Protein AF-A0A822GMY6-F1 (afdb_monomer)

Foldseek 3Di:
DDDQDCVNVVNDDDDDADDVSDQVRDDDKDKADPPDPVCLQVQDWDQDADDPPDPPADDPPRVVCVVPSTDNHIDIDGDRVCRVVVVVVRVD

Radius of gyration: 17.0 Å; Cα contacts (8 Å, |Δi|>4): 80; chains: 1; bounding box: 43×32×35 Å

Mean predicted aligned error: 9.64 Å

Structure (mmCIF, N/CA/C/O backbone):
data_AF-A0A822GMY6-F1
#
_entry.id   AF-A0A822GMY6-F1
#
loop_
_atom_site.group_PDB
_atom_site.id
_atom_site.type_symbol
_atom_site.label_atom_id
_atom_site.label_alt_id
_atom_site.label_comp_id
_atom_site.label_asym_id
_atom_site.label_entity_id
_atom_site.label_seq_id
_atom_site.pdbx_PDB_ins_code
_atom_site.Cartn_x
_atom_site.Cartn_y
_atom_site.Cartn_z
_atom_site.occupancy
_atom_site.B_iso_or_equiv
_atom_site.auth_seq_id
_atom_site.auth_comp_id
_atom_site.auth_asym_id
_atom_site.auth_atom_id
_atom_site.pdbx_PDB_model_num
ATOM 1 N N . TYR A 1 1 ? -13.533 15.669 21.268 1.00 46.44 1 TYR A N 1
ATOM 2 C CA . TYR A 1 1 ? -14.671 16.370 20.638 1.00 46.44 1 TYR A CA 1
ATOM 3 C C . TYR A 1 1 ? -14.986 15.646 19.334 1.00 46.44 1 TYR A C 1
ATOM 5 O O . TYR A 1 1 ? -14.113 15.594 18.477 1.00 46.44 1 TYR A O 1
ATOM 13 N N . LYS A 1 2 ? -16.141 14.981 19.201 1.00 49.75 2 LYS A N 1
ATOM 14 C CA . LYS A 1 2 ? -16.492 14.262 17.963 1.00 49.75 2 LYS A CA 1
ATOM 15 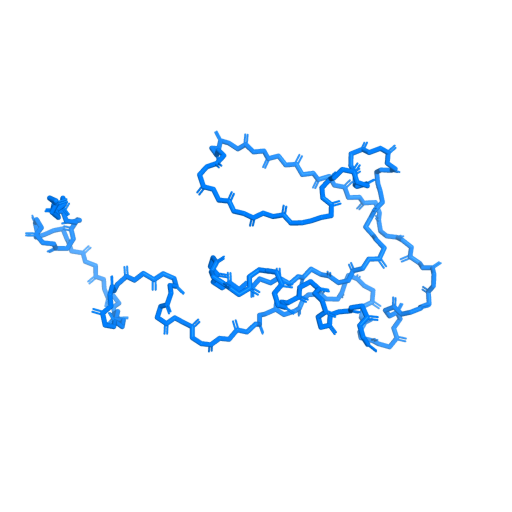C C . LYS A 1 2 ? -17.165 15.261 17.022 1.00 49.75 2 LYS A C 1
ATOM 17 O O . LYS A 1 2 ? -18.254 15.733 17.323 1.00 49.75 2 LYS A O 1
ATOM 22 N N . LYS A 1 3 ? -16.488 15.635 15.934 1.00 73.06 3 LYS A N 1
ATOM 23 C CA . LYS A 1 3 ? -17.061 16.515 14.906 1.00 73.06 3 LYS A CA 1
ATOM 24 C C . LYS A 1 3 ? -18.183 15.757 14.186 1.00 73.06 3 LYS A C 1
ATOM 26 O O . LYS A 1 3 ? -17.996 14.584 13.862 1.00 73.06 3 LYS A O 1
ATOM 31 N N . SER A 1 4 ? -19.329 16.404 13.981 1.00 76.38 4 SER A N 1
ATOM 32 C CA . SER A 1 4 ? -20.458 15.830 13.241 1.00 76.38 4 SER A CA 1
ATOM 33 C C . SER A 1 4 ? -20.030 15.473 11.817 1.00 76.38 4 SER A C 1
ATOM 35 O O . SER A 1 4 ? -19.321 16.240 11.157 1.00 76.38 4 SER A O 1
ATOM 37 N N . ARG A 1 5 ? -20.410 14.280 11.352 1.00 79.31 5 ARG A N 1
ATOM 38 C CA . ARG A 1 5 ? -20.145 13.817 9.984 1.00 79.31 5 ARG A CA 1
ATOM 39 C C . ARG A 1 5 ? -21.314 14.164 9.069 1.00 79.31 5 ARG A C 1
ATOM 41 O O . ARG A 1 5 ? -22.414 14.445 9.523 1.00 79.31 5 ARG A O 1
ATOM 48 N N . SER A 1 6 ? -21.087 14.101 7.764 1.00 78.31 6 SER A N 1
ATOM 49 C CA . SER A 1 6 ? -22.093 14.396 6.735 1.00 78.31 6 SER A CA 1
ATOM 50 C C . SER A 1 6 ? -23.410 13.621 6.913 1.00 78.31 6 SER A C 1
ATOM 52 O O . SER A 1 6 ? -24.480 14.204 6.764 1.00 78.31 6 SER A O 1
ATOM 54 N N . ARG A 1 7 ? -23.347 12.340 7.306 1.00 79.12 7 ARG A N 1
ATOM 55 C CA . ARG A 1 7 ? -24.530 11.519 7.638 1.00 79.12 7 ARG A CA 1
ATOM 56 C C . ARG A 1 7 ? -25.280 12.012 8.881 1.00 79.12 7 ARG A C 1
ATOM 58 O O . ARG A 1 7 ? -26.504 11.990 8.886 1.00 79.12 7 ARG A O 1
ATOM 65 N N . ASP A 1 8 ? -24.567 12.519 9.889 1.00 82.69 8 ASP A N 1
ATOM 66 C CA . ASP A 1 8 ? -25.166 13.089 11.109 1.00 82.69 8 ASP A CA 1
ATOM 67 C C . ASP A 1 8 ? -25.896 14.417 10.821 1.00 82.69 8 ASP A C 1
ATOM 69 O O . ASP A 1 8 ? -26.717 14.867 11.615 1.00 82.69 8 ASP A O 1
ATOM 73 N N . LEU A 1 9 ? -25.590 15.047 9.681 1.00 83.94 9 LEU A N 1
ATOM 74 C CA . LEU A 1 9 ? -26.173 16.307 9.214 1.00 83.94 9 LEU A CA 1
ATOM 75 C C . LEU A 1 9 ? -27.331 16.106 8.217 1.00 83.94 9 LEU A C 1
ATOM 77 O O . LEU A 1 9 ? -27.817 17.081 7.651 1.00 83.94 9 LEU A O 1
ATOM 81 N N . GLY A 1 10 ? -27.768 14.864 7.980 1.00 82.94 10 GLY A N 1
ATOM 82 C CA . GLY A 1 10 ? -28.897 14.559 7.092 1.00 82.94 10 GLY A CA 1
ATOM 83 C C . GLY A 1 10 ? -28.573 14.591 5.595 1.00 82.94 10 GLY A C 1
ATOM 84 O O . GLY A 1 10 ? -29.489 14.585 4.775 1.00 82.94 10 GLY A O 1
ATOM 85 N N . ILE A 1 11 ? -27.289 14.612 5.216 1.00 80.62 11 ILE A N 1
ATOM 86 C CA . ILE A 1 11 ? -26.886 14.495 3.809 1.00 80.62 11 ILE A CA 1
ATOM 87 C C . ILE A 1 11 ? -27.196 13.063 3.343 1.00 80.62 11 ILE A C 1
ATOM 89 O O . ILE A 1 11 ? -26.754 12.115 4.000 1.00 80.62 11 ILE A O 1
ATOM 93 N N . PRO A 1 12 ? -27.949 12.874 2.243 1.00 80.69 12 PRO A N 1
ATOM 94 C CA . PRO A 1 12 ? -28.346 11.547 1.794 1.00 80.69 12 PRO A CA 1
ATOM 95 C C . PRO A 1 12 ? -27.142 10.769 1.247 1.00 80.69 12 PRO A C 1
ATOM 97 O O . PRO A 1 12 ? -26.455 11.223 0.335 1.00 80.69 12 PRO A O 1
ATOM 100 N N . PHE A 1 13 ? -26.916 9.572 1.791 1.00 78.69 13 PHE A N 1
ATOM 101 C CA . PHE A 1 13 ? -25.978 8.575 1.273 1.00 78.69 13 PHE A CA 1
ATOM 102 C C . PHE A 1 13 ? -26.726 7.257 1.094 1.00 78.69 13 PHE A C 1
ATOM 104 O O . PHE A 1 13 ? -27.482 6.854 1.976 1.00 78.69 13 PHE A O 1
ATOM 111 N N . THR A 1 14 ? -26.516 6.591 -0.036 1.00 75.75 14 THR A N 1
ATOM 112 C CA . THR A 1 14 ? -27.270 5.392 -0.433 1.00 75.75 14 THR A CA 1
ATOM 113 C C . THR A 1 14 ? -26.771 4.107 0.220 1.00 75.75 14 THR A C 1
ATOM 115 O O . THR A 1 14 ? -27.527 3.145 0.320 1.00 75.75 14 THR A O 1
ATOM 118 N N . ASP A 1 15 ? -25.523 4.094 0.692 1.00 78.19 15 ASP A N 1
ATOM 119 C CA . ASP A 1 15 ? -24.840 2.854 1.066 1.00 78.19 15 ASP A CA 1
ATOM 120 C C . ASP A 1 15 ? -24.836 2.617 2.582 1.00 78.19 15 ASP A C 1
ATOM 122 O O . ASP A 1 15 ? -24.846 3.569 3.376 1.00 78.19 15 ASP A O 1
ATOM 126 N N . VAL A 1 16 ? -24.774 1.345 2.985 1.00 76.06 16 VAL A N 1
ATOM 127 C CA . VAL A 1 16 ? -24.652 0.917 4.387 1.00 76.06 16 VAL A CA 1
ATOM 128 C C . VAL A 1 16 ? -23.187 1.007 4.819 1.00 76.06 16 VAL A C 1
ATOM 130 O O . VAL A 1 16 ? -22.295 0.583 4.091 1.00 76.06 16 VAL A O 1
ATOM 133 N N . THR A 1 17 ? -22.936 1.588 5.991 1.00 68.44 17 THR A N 1
ATOM 134 C CA . THR A 1 17 ? -21.592 1.738 6.563 1.00 68.44 17 THR A CA 1
ATOM 135 C C . THR A 1 17 ? -21.438 0.863 7.790 1.00 68.44 17 THR A C 1
ATOM 137 O O . THR A 1 17 ? -22.396 0.701 8.547 1.00 68.44 17 THR A O 1
ATOM 140 N N . ASP A 1 18 ? -20.218 0.410 8.045 1.00 74.38 18 ASP A N 1
ATOM 141 C CA . ASP A 1 18 ? -19.884 -0.314 9.266 1.00 74.38 18 ASP A CA 1
ATOM 142 C C . ASP A 1 18 ? -19.761 0.613 10.497 1.00 74.38 18 ASP A C 1
ATOM 144 O O . ASP A 1 18 ? -20.061 1.812 10.453 1.00 74.38 18 ASP A O 1
ATOM 148 N N . LYS A 1 19 ? -19.367 0.029 11.635 1.00 78.94 19 LYS A N 1
ATOM 149 C CA . LYS A 1 19 ? -19.486 0.565 13.006 1.00 78.94 19 LYS A CA 1
ATOM 150 C C . LYS A 1 19 ? -19.043 2.017 13.204 1.00 78.94 19 LYS A C 1
ATOM 152 O O . LYS A 1 19 ? -19.676 2.751 13.963 1.00 78.94 19 LYS A O 1
ATOM 157 N N . SER A 1 20 ? -17.940 2.426 12.595 1.00 73.62 20 SER A N 1
ATOM 158 C CA . SER A 1 20 ? -17.363 3.762 12.729 1.00 73.62 20 SER A CA 1
ATOM 159 C C . SER A 1 20 ? -17.519 4.616 11.471 1.00 73.62 20 SER A C 1
ATOM 161 O O . SER A 1 20 ? -17.043 5.760 11.466 1.00 73.62 20 SER A O 1
ATOM 163 N N . ASN A 1 21 ? -18.212 4.114 10.436 1.00 64.38 21 ASN A N 1
ATOM 164 C CA . ASN A 1 21 ? -18.339 4.745 9.121 1.00 64.38 21 ASN A CA 1
ATOM 165 C C . ASN A 1 21 ? -16.969 5.244 8.632 1.00 64.38 21 ASN A C 1
ATOM 167 O O . ASN A 1 21 ? -16.806 6.406 8.245 1.00 64.38 21 ASN A O 1
ATOM 171 N N . SER A 1 22 ? -15.939 4.416 8.818 1.00 59.81 22 SER A N 1
ATOM 172 C CA . SER A 1 22 ? -14.562 4.776 8.504 1.00 59.81 22 SER A CA 1
ATOM 173 C C . SER A 1 22 ? -13.775 3.578 7.994 1.00 59.81 22 SER A C 1
ATOM 175 O O . SER A 1 22 ? -14.137 2.429 8.231 1.00 59.81 22 SER A O 1
ATOM 177 N N . ILE A 1 23 ? -12.669 3.850 7.302 1.00 61.53 23 ILE A N 1
ATOM 178 C CA . ILE A 1 23 ? -11.830 2.808 6.699 1.00 61.53 23 ILE A CA 1
ATOM 179 C C . ILE A 1 23 ? -11.293 1.794 7.723 1.00 61.53 23 ILE A C 1
ATOM 181 O O . ILE A 1 23 ? -10.936 0.686 7.344 1.00 61.53 23 ILE A O 1
ATOM 185 N N . THR A 1 24 ? -11.254 2.131 9.018 1.00 59.19 24 THR A N 1
ATOM 186 C CA . THR A 1 24 ? -10.822 1.195 10.069 1.00 59.19 24 THR A CA 1
ATOM 187 C C . THR A 1 24 ? -11.807 0.063 10.320 1.00 59.19 24 THR A C 1
ATOM 189 O O . THR A 1 24 ? -11.425 -0.913 10.952 1.00 59.19 24 THR A O 1
ATOM 192 N N . ASP A 1 25 ? -13.052 0.183 9.858 1.00 63.38 25 ASP A N 1
ATOM 193 C CA . ASP A 1 25 ? -14.032 -0.897 9.975 1.00 63.38 25 ASP A CA 1
ATOM 194 C C . ASP A 1 25 ? -13.828 -1.999 8.929 1.00 63.38 25 ASP A C 1
ATOM 196 O O . ASP A 1 25 ? -14.336 -3.105 9.093 1.00 63.38 25 ASP A O 1
ATOM 200 N N . VAL A 1 26 ? -13.085 -1.704 7.858 1.00 60.78 26 VAL A N 1
ATOM 201 C CA . VAL A 1 26 ? -12.827 -2.661 6.785 1.00 60.78 26 VAL A CA 1
ATOM 202 C C . VAL A 1 26 ? -11.637 -3.534 7.184 1.00 60.78 26 VAL A C 1
ATOM 204 O O . VAL A 1 26 ? -10.474 -3.122 7.109 1.00 60.78 26 VAL A O 1
ATOM 207 N N . GLU A 1 27 ? -11.930 -4.761 7.615 1.00 63.34 27 GLU A N 1
ATOM 208 C CA . GLU A 1 27 ? -10.935 -5.822 7.761 1.00 63.34 27 GLU A CA 1
ATOM 209 C C . GLU A 1 27 ? -10.607 -6.392 6.374 1.00 63.34 27 GLU A C 1
ATOM 211 O O . GLU A 1 27 ? -11.403 -7.109 5.769 1.00 63.34 27 GLU A O 1
ATOM 216 N N . GLY A 1 28 ? -9.436 -6.054 5.830 1.00 74.56 28 GLY A N 1
ATOM 217 C CA . GLY A 1 28 ? -9.008 -6.605 4.549 1.00 74.56 28 GLY A CA 1
ATOM 218 C C . GLY A 1 28 ? -7.826 -5.887 3.917 1.00 74.56 28 GLY A C 1
ATOM 219 O O . GLY A 1 28 ? -7.517 -4.740 4.233 1.00 74.56 28 GLY A O 1
ATOM 220 N N . VAL A 1 29 ? -7.177 -6.590 2.990 1.00 82.50 29 VAL A N 1
ATOM 221 C CA . VAL A 1 29 ? -6.084 -6.070 2.168 1.00 82.50 29 VAL A CA 1
ATOM 222 C C . VAL A 1 29 ? -6.437 -6.320 0.712 1.00 82.50 29 VAL A C 1
ATOM 224 O O . VAL A 1 29 ? -6.696 -7.455 0.314 1.00 82.50 29 VAL A O 1
ATOM 227 N N . THR A 1 30 ? -6.437 -5.262 -0.093 1.00 86.88 30 THR A N 1
ATOM 228 C CA . THR A 1 30 ? -6.514 -5.386 -1.550 1.00 86.88 30 THR A CA 1
ATOM 229 C C . THR A 1 30 ? -5.109 -5.325 -2.123 1.00 86.88 30 THR A C 1
ATOM 231 O O . THR A 1 30 ? -4.391 -4.356 -1.885 1.00 86.88 30 THR A O 1
ATOM 234 N N . THR A 1 31 ? -4.732 -6.336 -2.903 1.00 87.00 31 THR A N 1
ATOM 235 C CA . THR A 1 31 ? -3.399 -6.423 -3.510 1.00 87.00 31 THR A CA 1
ATOM 236 C C . THR A 1 31 ? -3.489 -6.320 -5.025 1.00 87.00 31 THR A C 1
ATOM 238 O O . THR A 1 31 ? -4.189 -7.096 -5.675 1.00 87.00 31 THR A O 1
ATOM 241 N N . ILE A 1 32 ? -2.742 -5.383 -5.601 1.00 88.62 32 ILE A N 1
ATOM 242 C CA . ILE A 1 32 ? -2.641 -5.171 -7.044 1.00 88.62 32 ILE A CA 1
ATOM 243 C C . ILE A 1 32 ? -1.273 -5.665 -7.512 1.00 88.62 32 ILE A C 1
ATOM 245 O O . ILE A 1 32 ? -0.236 -5.256 -6.986 1.00 88.62 32 ILE A O 1
ATOM 249 N N . PHE A 1 33 ? -1.277 -6.515 -8.541 1.00 89.00 33 PHE A N 1
ATOM 250 C CA . PHE A 1 33 ? -0.078 -7.079 -9.162 1.00 89.00 33 PHE A CA 1
ATOM 251 C C . PHE A 1 33 ? 0.140 -6.486 -10.563 1.00 89.00 33 PHE A C 1
ATOM 253 O O . PHE A 1 33 ? -0.434 -6.999 -11.526 1.00 89.00 33 PHE A O 1
ATOM 260 N N . PRO A 1 34 ? 1.005 -5.465 -10.728 1.00 85.75 34 PRO A N 1
ATOM 261 C CA . PRO A 1 34 ? 1.182 -4.755 -12.001 1.00 85.75 34 PRO A CA 1
ATOM 262 C C . PRO A 1 34 ? 1.625 -5.646 -13.172 1.00 85.75 34 PRO A C 1
ATOM 264 O O . PRO A 1 34 ? 1.371 -5.333 -14.331 1.00 85.75 34 PRO A O 1
ATOM 267 N N . ARG A 1 35 ? 2.303 -6.764 -12.876 1.00 86.75 35 ARG A N 1
ATOM 268 C CA . ARG A 1 35 ? 2.774 -7.760 -13.859 1.00 86.75 35 ARG A CA 1
ATOM 269 C C . ARG A 1 35 ? 2.096 -9.129 -13.706 1.00 86.75 35 ARG A C 1
ATOM 271 O O . ARG A 1 35 ? 2.528 -10.100 -14.331 1.00 86.75 35 ARG A O 1
ATOM 278 N N . GLY A 1 36 ? 1.052 -9.215 -12.881 1.00 83.62 36 GLY A N 1
ATOM 279 C CA . GLY A 1 36 ? 0.389 -10.461 -12.497 1.00 83.62 36 GLY A CA 1
ATOM 280 C C . GLY A 1 36 ? 1.118 -11.234 -11.390 1.00 83.62 36 GLY A C 1
ATOM 281 O O . GLY A 1 36 ? 2.333 -11.128 -11.227 1.00 83.62 36 GLY A O 1
ATOM 282 N N . PHE A 1 37 ? 0.362 -12.043 -10.641 1.00 79.38 37 PHE A N 1
ATOM 283 C CA . PHE A 1 37 ? 0.826 -12.754 -9.437 1.00 79.38 37 PHE A CA 1
ATOM 284 C C . PHE A 1 37 ? 2.090 -13.600 -9.663 1.00 79.38 37 PHE A C 1
ATOM 286 O O . PHE A 1 37 ? 3.029 -13.563 -8.876 1.00 79.38 37 PHE A O 1
ATOM 293 N N . LYS A 1 38 ? 2.163 -14.313 -10.795 1.00 78.38 38 LYS A N 1
ATOM 294 C CA . LYS A 1 38 ? 3.301 -15.189 -11.126 1.00 78.38 38 LYS A CA 1
ATOM 295 C C . LYS A 1 38 ? 4.614 -14.436 -11.377 1.00 78.38 38 LYS A C 1
ATOM 297 O O . LYS A 1 38 ? 5.676 -15.044 -11.318 1.00 78.38 38 LYS A O 1
ATOM 302 N N . ASN A 1 39 ? 4.552 -13.139 -11.681 1.00 77.50 39 ASN A N 1
ATOM 303 C CA . ASN A 1 39 ? 5.722 -12.338 -12.048 1.00 77.50 39 ASN A CA 1
ATOM 304 C C . ASN A 1 39 ? 6.162 -11.367 -10.946 1.00 77.50 39 ASN A C 1
ATOM 306 O O . ASN A 1 39 ? 7.075 -10.585 -11.179 1.00 77.50 39 ASN A O 1
ATOM 310 N N . VAL A 1 40 ? 5.556 -11.420 -9.756 1.00 69.12 40 VAL A N 1
ATOM 311 C CA . VAL A 1 40 ? 5.848 -10.505 -8.635 1.00 69.12 40 VAL A CA 1
ATOM 312 C C . VAL A 1 40 ? 7.325 -10.478 -8.265 1.00 69.12 40 VAL A C 1
ATOM 314 O O . VAL A 1 40 ? 7.904 -9.412 -8.105 1.00 69.12 40 VAL A O 1
ATOM 317 N N . PHE A 1 41 ? 7.953 -11.648 -8.201 1.00 68.44 41 PHE A N 1
ATOM 318 C CA . PHE A 1 41 ? 9.366 -11.786 -7.837 1.00 68.44 41 PHE A CA 1
ATOM 319 C C . PHE A 1 41 ? 10.296 -11.814 -9.052 1.00 68.44 41 PHE A C 1
ATOM 321 O O . PHE A 1 41 ? 11.520 -11.907 -8.934 1.00 68.44 41 PHE A O 1
ATOM 328 N N . ARG A 1 42 ? 9.725 -11.741 -10.255 1.00 68.56 42 ARG A N 1
ATOM 329 C CA . ARG A 1 42 ? 10.474 -11.781 -11.500 1.00 68.56 42 ARG A CA 1
ATOM 330 C C . ARG A 1 42 ? 10.839 -10.344 -11.821 1.00 68.56 42 ARG A C 1
ATOM 332 O O . ARG A 1 42 ? 10.029 -9.698 -12.454 1.00 68.56 42 ARG A O 1
ATOM 339 N N . ARG A 1 43 ? 11.995 -9.861 -11.328 1.00 72.06 43 ARG A N 1
ATOM 340 C CA . ARG A 1 43 ? 12.595 -8.502 -11.460 1.00 72.06 43 ARG A CA 1
ATOM 341 C C . ARG A 1 43 ? 12.181 -7.714 -12.724 1.00 72.06 43 ARG A C 1
ATOM 343 O O . ARG A 1 43 ? 12.984 -7.485 -13.622 1.00 72.06 43 ARG A O 1
ATOM 350 N N . MET A 1 44 ? 10.923 -7.302 -12.787 1.00 83.25 44 MET A N 1
ATOM 351 C CA . MET A 1 44 ? 10.275 -6.666 -13.929 1.00 83.25 44 MET A CA 1
ATOM 352 C C . MET A 1 44 ? 9.589 -5.418 -13.390 1.00 83.25 44 MET A C 1
ATOM 354 O O . MET A 1 44 ? 8.381 -5.443 -13.142 1.00 83.25 44 MET A O 1
ATOM 358 N N . PRO A 1 45 ? 10.370 -4.356 -13.127 1.00 86.94 45 PRO A N 1
ATOM 359 C CA . PRO A 1 45 ? 9.822 -3.120 -12.601 1.00 86.94 45 PRO A CA 1
ATOM 360 C C . PRO A 1 45 ? 8.822 -2.508 -13.584 1.00 86.94 45 PRO A C 1
ATOM 362 O O . PRO A 1 45 ? 8.996 -2.582 -14.803 1.00 86.94 45 PRO A O 1
ATOM 365 N N . CYS A 1 46 ? 7.788 -1.872 -13.045 1.00 89.75 46 CYS A N 1
ATOM 366 C CA . CYS A 1 46 ? 6.902 -0.996 -13.803 1.00 89.75 46 CYS A CA 1
ATOM 367 C C . CYS A 1 46 ? 7.337 0.452 -13.607 1.00 89.75 46 CYS A C 1
ATOM 369 O O . CYS A 1 46 ? 7.628 0.848 -12.482 1.00 89.75 46 CYS A O 1
ATOM 371 N N . PHE A 1 47 ? 7.332 1.261 -14.665 1.00 93.62 47 PHE A N 1
ATOM 372 C CA . PHE A 1 47 ? 7.404 2.711 -14.488 1.00 93.62 47 PHE A CA 1
ATOM 373 C C . PHE A 1 47 ? 6.195 3.186 -13.677 1.00 93.62 47 PHE A C 1
ATOM 375 O O . PHE A 1 47 ? 5.069 2.760 -13.945 1.00 93.62 47 PHE A O 1
ATOM 382 N N . ALA A 1 48 ? 6.430 4.032 -12.675 1.00 94.00 48 ALA A N 1
ATOM 383 C CA . ALA A 1 48 ? 5.385 4.510 -11.778 1.00 94.00 48 ALA A CA 1
ATOM 384 C C . ALA A 1 48 ? 5.730 5.878 -11.178 1.00 94.00 48 ALA A C 1
ATOM 386 O O . ALA A 1 48 ? 6.895 6.261 -11.103 1.00 94.00 48 ALA A O 1
ATOM 387 N N . ASN A 1 49 ? 4.700 6.596 -10.730 1.00 94.12 49 ASN A N 1
ATOM 388 C CA . ASN A 1 49 ? 4.828 7.859 -10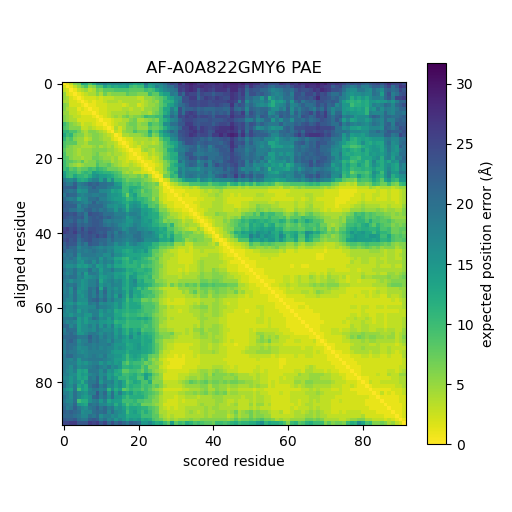.007 1.00 94.12 49 ASN A CA 1
ATOM 389 C C . AS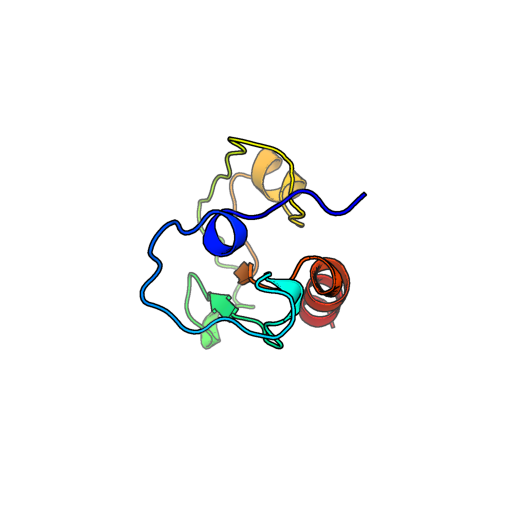N A 1 49 ? 3.736 7.963 -8.924 1.00 94.12 49 ASN A C 1
ATOM 391 O O . ASN A 1 49 ? 2.766 7.204 -8.951 1.00 94.12 49 ASN A O 1
ATOM 395 N N . TRP A 1 50 ? 3.889 8.896 -7.986 1.00 94.25 50 TRP A N 1
ATOM 396 C CA . TRP A 1 50 ? 2.906 9.197 -6.949 1.00 94.25 50 TRP A CA 1
ATOM 397 C C . TRP A 1 50 ? 2.713 10.710 -6.807 1.00 94.25 50 TRP A C 1
ATOM 399 O O . TRP A 1 50 ? 3.588 11.503 -7.148 1.00 94.25 50 TRP A O 1
ATOM 409 N N . PHE A 1 51 ? 1.547 11.112 -6.307 1.00 94.50 51 PHE A N 1
ATOM 410 C CA . PHE A 1 51 ? 1.212 12.507 -6.050 1.00 94.50 51 PHE A CA 1
ATOM 411 C C . PHE A 1 51 ? 0.374 12.605 -4.778 1.00 94.50 51 PHE A C 1
ATOM 413 O O . PHE A 1 51 ? -0.515 11.782 -4.558 1.00 94.50 51 PHE A O 1
ATOM 420 N N . SER A 1 52 ? 0.647 13.620 -3.959 1.00 95.00 52 SER A N 1
ATOM 421 C CA . SER A 1 52 ? -0.137 13.922 -2.765 1.00 95.00 52 SER A CA 1
ATOM 422 C C . SER A 1 52 ? -0.898 15.224 -2.968 1.00 95.00 52 SER A C 1
ATOM 424 O O . SER A 1 52 ? -0.301 16.298 -3.017 1.00 95.00 52 SER A O 1
ATOM 426 N N . LEU A 1 53 ? -2.222 15.121 -3.076 1.00 95.56 53 LEU A N 1
ATOM 427 C CA . LEU A 1 53 ? -3.108 16.286 -3.048 1.00 95.56 53 LEU A CA 1
ATOM 428 C C . LEU A 1 53 ? -3.280 16.808 -1.613 1.00 95.56 53 LEU A C 1
ATOM 430 O O . LEU A 1 53 ? -3.303 18.013 -1.383 1.00 95.56 53 LEU A O 1
ATOM 434 N N . ASN A 1 54 ? -3.407 15.885 -0.657 1.00 92.06 54 ASN A N 1
ATOM 435 C CA . ASN A 1 54 ? -3.494 16.141 0.775 1.00 92.06 54 ASN A CA 1
ATOM 436 C C . ASN A 1 54 ? -2.777 14.996 1.507 1.00 92.06 54 ASN A C 1
ATOM 438 O O . ASN A 1 54 ? -3.074 13.828 1.266 1.00 92.06 54 ASN A O 1
ATOM 442 N N . GLY A 1 55 ? -1.829 15.342 2.378 1.00 90.31 55 GLY A N 1
ATOM 443 C CA . GLY A 1 55 ? -0.978 14.396 3.100 1.00 90.31 55 GLY A CA 1
ATOM 444 C C . GLY A 1 55 ? -1.612 13.745 4.332 1.00 90.31 55 GLY A C 1
ATOM 445 O O . GLY A 1 55 ? -0.881 13.149 5.116 1.00 90.31 55 GLY A O 1
ATOM 446 N N . ASP A 1 56 ? -2.926 13.860 4.532 1.00 92.56 56 ASP A N 1
ATOM 447 C CA . ASP A 1 56 ? -3.650 13.229 5.647 1.00 92.56 56 ASP A CA 1
ATOM 448 C C . ASP A 1 56 ? -3.906 11.728 5.389 1.00 92.56 56 ASP A C 1
ATOM 450 O O . ASP A 1 56 ? -5.035 11.265 5.224 1.00 92.56 56 ASP A O 1
ATOM 454 N N . GLY A 1 57 ? -2.822 10.962 5.268 1.00 89.25 57 GLY A N 1
ATOM 455 C CA . GLY A 1 57 ? -2.835 9.527 4.999 1.00 89.25 57 GLY A CA 1
ATOM 456 C C . GLY A 1 57 ? -1.454 8.895 5.176 1.00 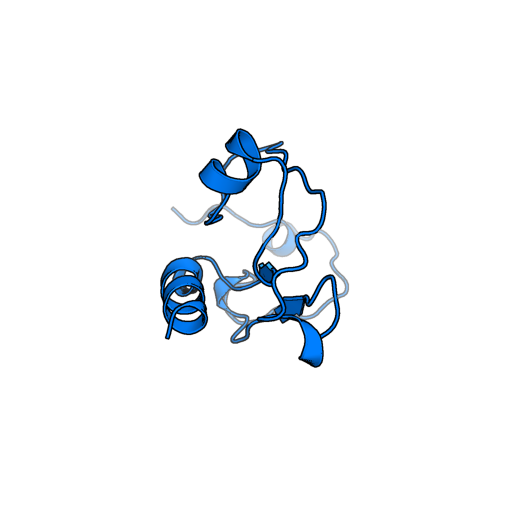89.25 57 GLY A C 1
ATOM 457 O O . GLY A 1 57 ? -0.456 9.590 5.358 1.00 89.25 57 GLY A O 1
ATOM 458 N N . ALA A 1 58 ? -1.384 7.564 5.120 1.00 91.00 58 ALA A N 1
ATOM 459 C CA . ALA A 1 58 ? -0.137 6.813 5.263 1.00 91.00 58 ALA A CA 1
ATOM 460 C C . ALA A 1 58 ? 0.138 5.959 4.018 1.00 91.00 58 ALA A C 1
ATOM 462 O O . ALA A 1 58 ? -0.733 5.220 3.562 1.00 91.00 58 ALA A O 1
ATOM 463 N N . MET A 1 59 ? 1.359 6.046 3.484 1.00 94.19 59 MET A N 1
ATOM 464 C CA . MET A 1 59 ? 1.821 5.264 2.335 1.00 94.19 59 MET A CA 1
ATOM 465 C C . MET A 1 59 ? 3.313 4.950 2.479 1.00 94.19 59 MET A C 1
ATOM 467 O O . MET A 1 59 ? 4.107 5.825 2.822 1.00 94.19 59 MET A O 1
ATOM 471 N N . THR A 1 60 ? 3.700 3.705 2.208 1.00 93.19 60 THR A N 1
ATOM 472 C CA . THR A 1 60 ? 5.089 3.226 2.294 1.00 93.19 60 THR A CA 1
ATOM 473 C C . THR A 1 60 ? 5.691 3.068 0.891 1.00 93.19 60 THR A C 1
ATOM 475 O O . THR A 1 60 ? 4.980 3.090 -0.111 1.00 93.19 60 THR A O 1
ATOM 478 N N . GLY A 1 61 ? 7.022 2.982 0.782 1.00 91.38 61 GLY A N 1
ATOM 479 C CA . GLY A 1 61 ? 7.715 2.773 -0.504 1.00 91.38 61 GLY A CA 1
ATOM 480 C C . GLY A 1 61 ? 7.846 4.005 -1.420 1.00 91.38 61 GLY A C 1
ATOM 481 O O . GLY A 1 61 ? 8.510 3.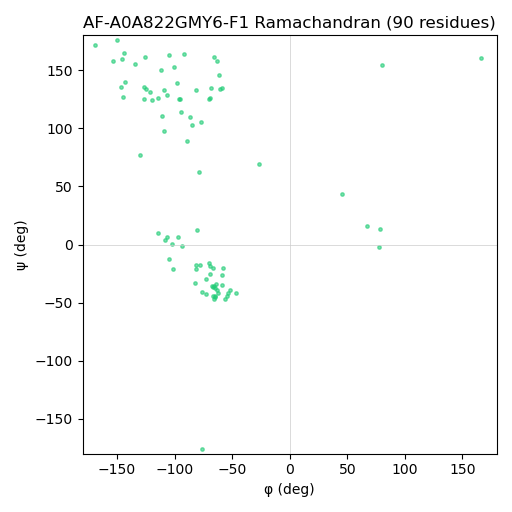929 -2.454 1.00 91.38 61 GLY A O 1
ATOM 482 N N . VAL A 1 62 ? 7.295 5.161 -1.031 1.00 92.88 62 VAL A N 1
ATOM 483 C CA . VAL A 1 62 ? 7.281 6.391 -1.851 1.00 92.88 62 VAL A CA 1
ATOM 484 C C . VAL A 1 62 ? 8.662 6.979 -2.130 1.00 92.88 62 VAL A C 1
ATOM 486 O O . VAL A 1 62 ? 8.901 7.506 -3.215 1.00 92.88 62 VAL A O 1
ATOM 489 N N . HIS A 1 63 ? 9.599 6.862 -1.186 1.00 93.56 63 HIS A N 1
ATOM 490 C CA . HIS A 1 63 ? 10.956 7.391 -1.353 1.00 93.56 63 HIS A CA 1
ATOM 491 C C . HIS A 1 63 ? 11.704 6.668 -2.475 1.00 93.56 63 HIS A C 1
ATOM 493 O O . HIS A 1 63 ? 12.273 7.313 -3.351 1.00 93.56 63 HIS A O 1
ATOM 499 N N . TYR A 1 64 ? 11.615 5.336 -2.505 1.00 91.31 64 TYR A N 1
ATOM 500 C CA . TYR A 1 64 ? 12.204 4.533 -3.573 1.00 91.31 64 TYR A CA 1
ATOM 501 C C . TYR A 1 64 ? 11.575 4.857 -4.931 1.00 91.31 64 TYR A C 1
ATOM 503 O O . TYR A 1 64 ? 12.278 5.010 -5.927 1.00 91.31 64 TYR A O 1
ATOM 511 N N . LEU A 1 65 ? 10.248 5.016 -4.962 1.00 92.50 65 LEU A N 1
ATOM 512 C CA . LEU A 1 65 ? 9.514 5.351 -6.178 1.00 92.50 65 LEU A CA 1
ATOM 513 C C . LEU A 1 65 ? 9.890 6.741 -6.714 1.00 92.50 65 LEU A C 1
ATOM 515 O O . LEU A 1 65 ? 10.035 6.904 -7.920 1.00 92.50 65 LEU A O 1
ATOM 519 N N . THR A 1 66 ? 10.115 7.711 -5.825 1.00 95.06 66 THR A N 1
ATOM 520 C CA . THR A 1 66 ? 10.570 9.066 -6.183 1.00 95.06 66 THR A CA 1
ATOM 521 C C . THR A 1 66 ? 11.983 9.057 -6.758 1.00 95.06 66 THR A C 1
ATOM 523 O O . THR A 1 66 ? 12.242 9.717 -7.757 1.00 95.06 66 THR A O 1
ATOM 526 N N . GLU A 1 67 ? 12.902 8.310 -6.140 1.00 94.00 67 GLU A N 1
ATOM 527 C CA . GLU A 1 67 ? 14.304 8.264 -6.570 1.00 94.00 67 GLU A CA 1
ATOM 528 C C . GLU A 1 67 ? 14.480 7.481 -7.877 1.00 94.00 67 GLU A C 1
ATOM 530 O O . GLU A 1 67 ? 15.249 7.873 -8.751 1.00 94.00 67 GLU A O 1
ATOM 535 N N . ARG A 1 68 ? 13.789 6.344 -8.006 1.00 91.50 68 ARG A N 1
AT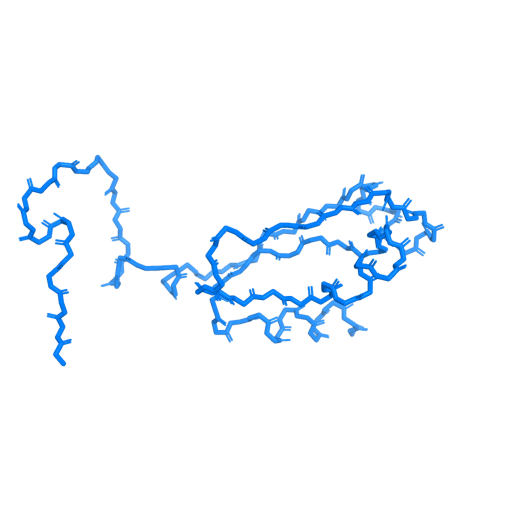OM 536 C CA . ARG A 1 68 ? 14.025 5.385 -9.091 1.00 91.50 68 ARG A CA 1
ATOM 537 C C . ARG A 1 68 ? 13.004 5.463 -10.217 1.00 91.50 68 ARG A C 1
ATOM 539 O O . ARG A 1 68 ? 13.305 4.987 -11.305 1.00 91.50 68 ARG A O 1
ATOM 546 N N . GLY A 1 69 ? 11.813 6.012 -9.980 1.00 93.00 69 GLY A N 1
ATOM 547 C CA . GLY A 1 69 ? 10.720 6.026 -10.961 1.00 93.00 69 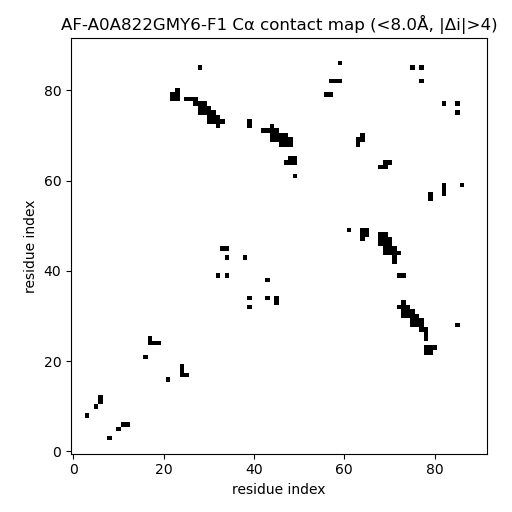GLY A CA 1
ATOM 548 C C . GLY A 1 69 ? 10.150 4.636 -11.274 1.00 93.00 69 GLY A C 1
ATOM 549 O O . GLY A 1 69 ? 9.466 4.453 -12.284 1.00 93.00 69 GLY A O 1
ATOM 550 N N . PHE A 1 70 ? 10.448 3.644 -10.430 1.00 91.94 70 PHE A N 1
ATOM 551 C CA . PHE A 1 70 ? 10.084 2.247 -10.634 1.00 91.94 70 PHE A CA 1
ATOM 552 C C . PHE A 1 70 ? 9.291 1.690 -9.454 1.00 91.94 70 PHE A C 1
ATOM 554 O O . PHE A 1 70 ? 9.695 1.804 -8.297 1.00 91.94 70 PHE A O 1
ATOM 561 N N . LEU A 1 71 ? 8.204 0.995 -9.773 1.00 89.50 71 LEU A N 1
ATOM 562 C CA . LEU A 1 71 ? 7.469 0.126 -8.870 1.00 89.50 71 LEU A CA 1
ATOM 563 C C . LEU A 1 71 ? 7.965 -1.313 -9.046 1.00 89.50 71 LEU A C 1
ATOM 565 O O . LEU A 1 71 ? 7.803 -1.920 -10.107 1.00 89.50 71 LEU A O 1
ATOM 569 N N . THR A 1 72 ? 8.587 -1.849 -8.001 1.00 87.81 72 THR A N 1
ATOM 570 C CA . THR A 1 72 ? 9.195 -3.192 -7.981 1.00 87.81 72 THR A CA 1
ATOM 571 C C . THR A 1 72 ? 8.370 -4.218 -7.210 1.00 87.81 72 THR A C 1
ATOM 573 O O . THR A 1 72 ? 8.635 -5.412 -7.317 1.00 87.81 72 THR A O 1
ATOM 576 N N . ALA A 1 73 ? 7.380 -3.761 -6.449 1.00 87.50 73 ALA A N 1
ATOM 577 C CA . ALA A 1 73 ? 6.581 -4.559 -5.532 1.00 87.50 73 ALA A CA 1
ATOM 578 C C . ALA A 1 73 ? 5.078 -4.396 -5.847 1.00 87.50 73 ALA A C 1
ATOM 580 O O . ALA A 1 73 ? 4.701 -3.448 -6.546 1.00 87.50 73 ALA A O 1
ATOM 581 N N . PRO A 1 74 ? 4.202 -5.306 -5.384 1.00 89.50 74 PRO A N 1
ATOM 582 C CA . PRO A 1 74 ? 2.760 -5.117 -5.503 1.00 89.50 74 PRO A CA 1
ATOM 583 C C . PRO A 1 74 ? 2.287 -3.898 -4.706 1.00 89.50 74 PRO A C 1
ATOM 585 O O . PRO A 1 74 ? 2.939 -3.462 -3.758 1.00 89.50 74 PRO A O 1
ATOM 588 N N . ILE A 1 75 ? 1.126 -3.365 -5.083 1.00 91.38 75 ILE A N 1
ATOM 589 C CA . ILE A 1 75 ? 0.478 -2.270 -4.353 1.00 91.38 75 ILE A CA 1
ATOM 590 C C . ILE A 1 75 ? -0.528 -2.894 -3.394 1.00 91.38 75 ILE A C 1
ATOM 592 O O . ILE A 1 75 ? -1.390 -3.660 -3.826 1.00 91.38 75 ILE A O 1
ATOM 596 N N . LEU A 1 76 ? -0.415 -2.565 -2.110 1.00 91.00 76 LEU A N 1
ATOM 597 C CA . LEU A 1 76 ? -1.337 -3.012 -1.073 1.00 91.00 76 LEU A CA 1
ATOM 598 C C . LEU A 1 76 ? -2.178 -1.823 -0.614 1.00 91.00 76 LEU A C 1
ATOM 600 O O . LEU A 1 76 ? -1.645 -0.748 -0.342 1.00 91.00 76 LEU A O 1
ATOM 604 N N . ILE A 1 77 ? -3.487 -2.028 -0.515 1.00 90.00 77 ILE A N 1
ATOM 605 C CA . ILE A 1 77 ? -4.445 -1.053 0.007 1.00 90.00 77 ILE A CA 1
ATOM 606 C C . ILE A 1 77 ? -5.120 -1.677 1.225 1.00 90.00 77 ILE A C 1
ATOM 608 O O . ILE A 1 77 ? -5.669 -2.776 1.142 1.00 90.00 77 ILE A O 1
ATOM 612 N N . THR A 1 78 ? -5.051 -0.977 2.353 1.00 88.75 78 THR A N 1
ATOM 613 C CA . THR A 1 78 ? -5.556 -1.418 3.658 1.00 88.75 78 THR A CA 1
ATOM 614 C C . THR A 1 78 ? -5.982 -0.205 4.493 1.00 88.75 78 THR A C 1
ATOM 616 O O . THR A 1 78 ? -5.783 0.943 4.089 1.00 88.75 78 THR A O 1
ATOM 619 N N . ASN A 1 79 ? -6.541 -0.445 5.678 1.00 85.50 79 ASN A N 1
ATOM 620 C CA . ASN A 1 79 ? -6.804 0.592 6.669 1.00 85.50 79 ASN A CA 1
ATOM 621 C C . ASN A 1 79 ? -5.512 1.222 7.243 1.00 85.50 79 ASN A C 1
ATOM 623 O O . ASN A 1 79 ? -4.428 0.635 7.199 1.00 85.50 79 ASN A O 1
ATOM 627 N N . THR A 1 80 ? -5.647 2.407 7.845 1.00 85.44 80 THR A N 1
ATOM 628 C CA . THR A 1 80 ? -4.532 3.217 8.369 1.00 85.44 80 THR A CA 1
ATOM 629 C C . THR A 1 80 ? -3.694 2.505 9.433 1.00 85.44 80 THR A C 1
ATOM 631 O O . THR A 1 80 ? -2.481 2.692 9.482 1.00 85.44 80 THR A O 1
ATOM 634 N N . ASN A 1 81 ? -4.314 1.676 10.278 1.00 85.56 81 ASN A N 1
ATOM 635 C CA . ASN A 1 81 ? -3.628 1.018 11.394 1.00 85.56 81 ASN A CA 1
ATOM 636 C C . ASN A 1 81 ? -2.845 -0.235 10.961 1.00 85.56 81 ASN A C 1
ATOM 638 O O . ASN A 1 81 ? -1.968 -0.709 11.678 1.00 85.56 81 ASN A O 1
ATOM 642 N N . SER A 1 82 ? -3.144 -0.774 9.780 1.00 85.50 82 SER A N 1
ATOM 643 C CA . SER A 1 82 ? -2.535 -2.000 9.263 1.00 85.50 82 SER A CA 1
ATOM 644 C C . SER A 1 82 ? -1.452 -1.752 8.209 1.00 85.50 82 SER A C 1
ATOM 646 O O . SER A 1 82 ? -0.865 -2.722 7.733 1.00 85.50 82 SER A O 1
ATOM 648 N N . VAL A 1 83 ? -1.143 -0.495 7.857 1.00 88.31 83 VAL A N 1
ATOM 649 C CA . VAL A 1 83 ? -0.140 -0.156 6.823 1.00 88.31 83 VAL A CA 1
ATOM 650 C C . VAL A 1 83 ? 1.229 -0.775 7.123 1.00 88.31 83 VAL A C 1
ATOM 652 O O . VAL A 1 83 ? 1.811 -1.409 6.245 1.00 88.31 83 VAL A O 1
ATOM 655 N N . GLY A 1 84 ? 1.722 -0.656 8.361 1.00 85.94 84 GLY A N 1
ATOM 656 C CA . GLY A 1 84 ? 3.014 -1.232 8.757 1.00 85.94 84 GLY A CA 1
ATOM 657 C C . GLY A 1 84 ? 3.023 -2.762 8.700 1.00 85.94 84 GLY A C 1
ATOM 658 O O . GLY A 1 84 ? 3.921 -3.357 8.116 1.00 85.94 84 GLY A O 1
ATOM 659 N N . ILE A 1 85 ? 1.964 -3.403 9.208 1.00 86.75 85 ILE A N 1
ATOM 660 C CA . ILE A 1 85 ? 1.827 -4.868 9.189 1.00 86.75 85 ILE A CA 1
ATOM 661 C C . ILE A 1 85 ? 1.767 -5.393 7.747 1.00 86.75 85 ILE A C 1
ATOM 663 O O . ILE A 1 85 ? 2.369 -6.420 7.446 1.00 86.75 85 ILE A O 1
ATOM 667 N N . CYS A 1 86 ? 1.074 -4.685 6.849 1.00 85.88 86 CYS A N 1
ATOM 668 C CA . CYS A 1 86 ? 1.004 -5.041 5.430 1.00 85.88 86 CYS A CA 1
ATOM 669 C C . CYS A 1 86 ? 2.347 -4.869 4.713 1.00 85.88 86 CYS A C 1
ATOM 671 O O . CYS A 1 86 ? 2.675 -5.652 3.826 1.00 85.88 86 CYS A O 1
ATOM 673 N N . GLN A 1 87 ? 3.132 -3.855 5.082 1.00 88.44 87 GLN A N 1
ATOM 674 C CA . GLN A 1 87 ? 4.482 -3.698 4.548 1.00 88.44 87 GLN A CA 1
ATOM 675 C C . GLN A 1 87 ? 5.386 -4.847 5.010 1.00 88.44 87 GLN A C 1
ATOM 677 O O . GLN A 1 87 ? 6.081 -5.447 4.193 1.00 88.44 87 GLN A O 1
ATOM 682 N N . ASP A 1 88 ? 5.359 -5.173 6.300 1.00 87.75 88 ASP A N 1
ATOM 683 C CA . ASP A 1 88 ? 6.201 -6.230 6.859 1.00 87.75 88 ASP A CA 1
ATOM 684 C C 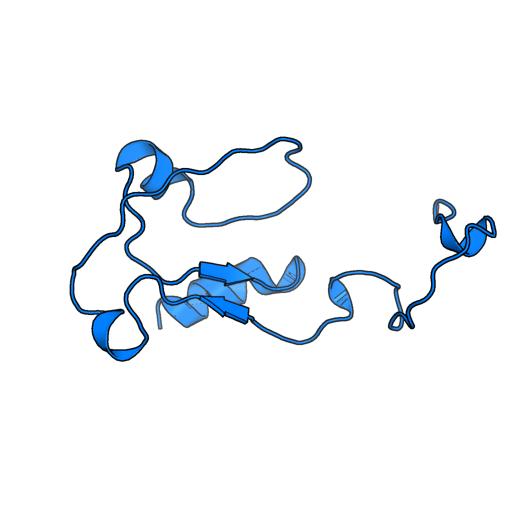. ASP A 1 88 ? 5.816 -7.615 6.328 1.00 87.75 88 ASP A C 1
ATOM 686 O O . ASP A 1 88 ? 6.689 -8.450 6.086 1.00 87.75 88 ASP A O 1
ATOM 690 N N . SER A 1 89 ? 4.522 -7.871 6.110 1.00 84.06 89 SER A N 1
ATOM 691 C CA . SER A 1 89 ? 4.046 -9.136 5.544 1.00 84.06 89 SER A CA 1
ATOM 692 C C . SER A 1 89 ? 4.421 -9.322 4.077 1.00 84.06 89 SER A C 1
ATOM 694 O O . SER A 1 89 ? 4.533 -10.457 3.635 1.00 84.06 89 SER A O 1
ATOM 696 N N . LEU A 1 90 ? 4.641 -8.235 3.330 1.00 82.56 90 LEU A N 1
ATOM 697 C CA . LEU A 1 90 ? 5.148 -8.299 1.961 1.00 82.56 90 LEU A CA 1
ATOM 698 C C . LEU A 1 90 ? 6.637 -8.680 1.905 1.00 82.56 90 LEU A C 1
ATOM 700 O O . LEU A 1 90 ? 7.091 -9.234 0.905 1.00 82.56 90 LEU A O 1
ATOM 704 N N . ILE A 1 91 ? 7.402 -8.328 2.942 1.00 81.25 91 ILE A N 1
ATOM 705 C CA . ILE A 1 91 ? 8.846 -8.590 3.016 1.00 81.25 91 ILE A CA 1
ATOM 706 C C . ILE A 1 91 ? 9.135 -10.026 3.480 1.00 81.25 91 ILE A C 1
ATOM 708 O O . ILE A 1 91 ? 10.148 -10.594 3.069 1.00 81.25 91 ILE A O 1
ATOM 712 N N 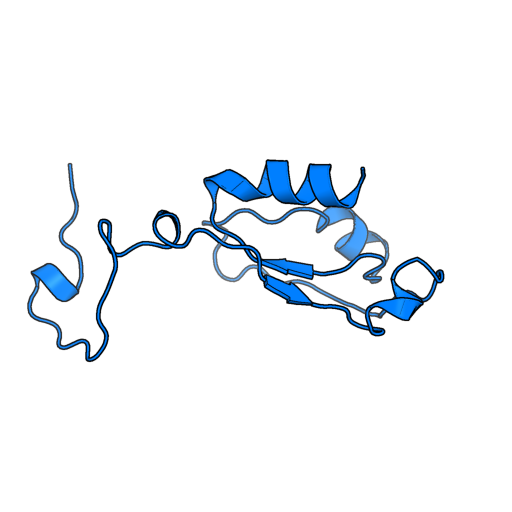. LYS A 1 92 ? 8.283 -10.580 4.349 1.00 66.69 92 LYS A N 1
ATOM 713 C CA . LYS A 1 92 ? 8.388 -11.956 4.860 1.00 66.69 92 LYS A CA 1
ATOM 714 C C . LYS A 1 92 ? 8.063 -13.000 3.797 1.00 66.69 92 LYS A C 1
ATOM 716 O O . LYS A 1 92 ? 8.762 -14.036 3.811 1.00 66.69 92 LYS A O 1
#

Secondary structure (DSSP, 8-state):
--PPPGGGGT----S---TTSSGGG----EEE-TT-GGGTTS--PEE-----S---S--SSHHHHHHH-EE-S-EEE--GGGHHHHHHHHH-

pLDDT: mean 82.54, std 10.72, range [46.44, 95.56]

Solvent-accessible surface area (backbone atoms only — not comparable to full-atom values): 6291 Å² total; per-residue (Å²): 135,87,76,84,49,64,67,79,71,70,52,90,72,96,72,90,67,60,94,72,67,47,63,79,60,53,87,62,74,51,76,45,51,96,75,38,79,91,37,58,87,49,95,68,63,39,82,45,84,86,84,77,93,68,80,91,70,87,81,80,70,56,67,56,27,69,76,67,38,40,42,68,66,68,50,76,47,63,26,83,90,46,50,65,60,55,54,53,61,72,74,109

Sequence (92 aa):
YKKSRSRDLGIPFTDVTDKSNSITDVEGVTTIFPRGFKNVFRRMPCFANWFSLNGDGAMTGVHYLTERGFLTAPILITNTNSVGICQDSLIK